Protein AF-F4PZJ8-F1 (afdb_monomer)

Solvent-accessible surface area (backbone atoms only — not comparable to full-atom values): 9196 Å² total; per-residue (Å²): 142,83,67,78,74,61,65,64,61,74,72,53,56,72,71,56,64,61,51,73,72,76,65,62,86,83,71,70,64,96,65,61,87,84,65,74,57,70,71,59,66,72,67,49,54,69,68,56,64,70,68,46,83,76,73,70,73,39,39,32,40,40,27,27,75,45,80,52,85,92,48,57,69,67,47,40,49,45,38,50,72,69,67,52,84,52,73,75,39,70,44,80,41,69,52,41,74,68,54,49,52,49,45,62,71,37,46,92,31,47,46,78,46,79,43,90,72,72,75,95,76,52,71,70,61,48,54,52,48,54,56,49,52,54,52,51,50,54,52,52,54,53,53,68,74,73,112

Organism: Cavenderia fasciculata (NCBI:txid261658)

pLDDT: mean 71.96, std 19.76, range [40.06, 97.06]

Secondary structure (DSSP, 8-state):
---TTHHHHTTS-HHHHHHHTTTGGGS--TTGGG---HHHHHHS-HHHHHHS-----SEEEEEE-S--TTS-HHHHHHHHHTT--STT-EEEEE--HHHHHHHHHTTTTEEEEEE----SS-HHHHHHHHHHHHHHHHHHHHHHTT-

Structure (mmCIF, N/CA/C/O backbone):
data_AF-F4PZJ8-F1
#
_entry.id   AF-F4PZJ8-F1
#
loop_
_atom_site.group_PDB
_atom_site.id
_atom_site.type_symbol
_atom_site.label_atom_id
_atom_site.label_alt_id
_atom_site.label_comp_id
_atom_site.label_asym_id
_atom_site.label_entity_id
_atom_site.label_seq_id
_atom_site.pdbx_PDB_ins_code
_atom_site.Cartn_x
_atom_site.Cartn_y
_atom_site.Cartn_z
_atom_site.occupancy
_atom_site.B_iso_or_equiv
_atom_site.auth_seq_id
_atom_site.auth_c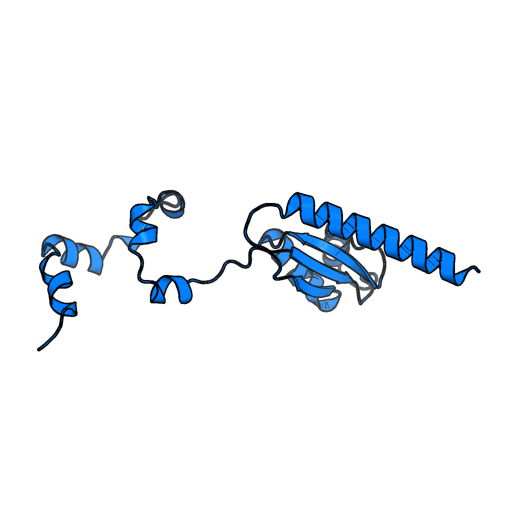omp_id
_atom_site.auth_asym_id
_atom_site.auth_atom_id
_atom_site.pdbx_PDB_model_num
ATOM 1 N N . MET A 1 1 ? -38.093 33.232 16.517 1.00 44.75 1 MET A N 1
ATOM 2 C CA . MET A 1 1 ? -37.906 31.789 16.249 1.00 44.75 1 MET A CA 1
ATOM 3 C C . MET A 1 1 ? -36.407 31.527 16.227 1.00 44.75 1 MET A C 1
ATOM 5 O O . MET A 1 1 ? -35.777 31.782 15.212 1.00 44.75 1 MET A O 1
ATOM 9 N N . SER A 1 2 ? -35.804 31.171 17.364 1.00 40.06 2 SER A N 1
ATOM 10 C CA . SER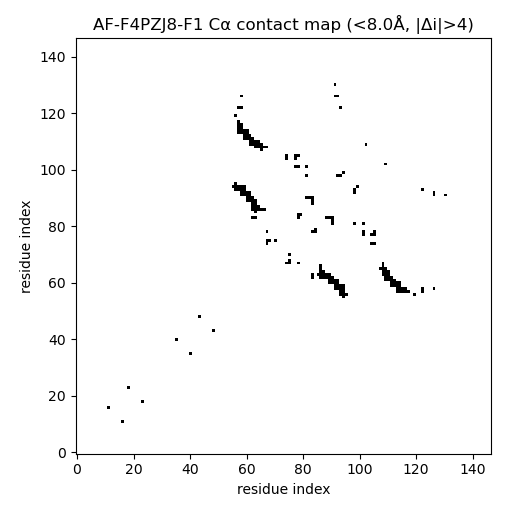 A 1 2 ? -34.342 31.152 17.501 1.00 40.06 2 SER A CA 1
ATOM 11 C C . SER A 1 2 ? -33.833 29.957 18.306 1.00 40.06 2 SER A C 1
ATOM 13 O O . SER A 1 2 ? -34.307 29.685 19.405 1.00 40.06 2 SER A O 1
ATOM 15 N N . SER A 1 3 ? -32.803 29.329 17.734 1.00 40.94 3 SER A N 1
ATOM 16 C CA . SER A 1 3 ? -31.701 28.608 18.383 1.00 40.94 3 SER A CA 1
ATOM 17 C C . SER A 1 3 ? -32.030 27.351 19.199 1.00 40.94 3 SER A C 1
ATOM 19 O O . SER A 1 3 ? -31.975 27.352 20.427 1.00 40.94 3 SER A O 1
ATOM 21 N N . THR A 1 4 ? -32.209 26.222 18.513 1.00 44.59 4 THR A N 1
ATOM 22 C CA . THR A 1 4 ? -32.126 24.877 19.117 1.00 44.59 4 THR A CA 1
ATOM 23 C C . THR A 1 4 ? -30.714 24.532 19.622 1.00 44.59 4 THR A C 1
ATOM 25 O O . THR A 1 4 ? -30.569 23.680 20.496 1.00 44.59 4 THR A O 1
ATOM 28 N N . ALA A 1 5 ? -29.673 25.242 19.164 1.00 44.34 5 ALA A N 1
ATOM 29 C CA . ALA A 1 5 ? -28.285 25.038 19.595 1.00 44.34 5 ALA A CA 1
ATOM 30 C C . ALA A 1 5 ? -28.024 25.385 21.080 1.00 44.34 5 ALA A C 1
ATOM 32 O O . ALA A 1 5 ? -27.130 24.812 21.699 1.00 44.34 5 ALA A O 1
ATOM 33 N N . THR A 1 6 ? -28.826 26.263 21.693 1.00 45.59 6 THR A N 1
ATOM 34 C CA . THR A 1 6 ? -28.633 26.691 23.095 1.00 45.59 6 THR A CA 1
ATOM 35 C C . THR A 1 6 ? -29.135 25.649 24.108 1.00 45.59 6 THR A C 1
ATOM 37 O O . THR A 1 6 ? -28.673 25.611 25.246 1.00 45.59 6 THR A O 1
ATOM 40 N N . SER A 1 7 ? -30.036 24.746 23.701 1.00 44.72 7 SER A N 1
ATOM 41 C CA . SER A 1 7 ? -30.645 23.745 24.594 1.00 44.72 7 SER A CA 1
ATOM 42 C C . SER A 1 7 ? -29.703 22.601 24.991 1.00 44.72 7 SER A C 1
ATOM 44 O O . SER A 1 7 ? -29.970 21.919 25.981 1.00 44.72 7 SER A O 1
ATOM 46 N N . ALA A 1 8 ? -28.645 22.337 24.221 1.00 45.81 8 ALA A N 1
ATOM 47 C CA . ALA A 1 8 ? -27.705 21.256 24.524 1.00 45.81 8 ALA A CA 1
ATOM 48 C C . ALA A 1 8 ? -26.650 21.685 25.559 1.00 45.81 8 ALA A C 1
ATOM 50 O O . ALA A 1 8 ? -26.198 20.873 26.362 1.00 45.81 8 ALA A O 1
ATOM 51 N N . VAL A 1 9 ? -26.307 22.977 25.589 1.00 47.50 9 VAL A N 1
ATOM 52 C CA . VAL A 1 9 ? -25.324 23.540 26.528 1.00 47.50 9 VAL A CA 1
ATOM 53 C C . VAL A 1 9 ? -25.894 23.632 27.949 1.00 47.50 9 VAL A C 1
ATOM 55 O O . VAL A 1 9 ? -25.152 23.484 28.916 1.00 47.50 9 VAL A O 1
ATOM 58 N N . SER A 1 10 ? -27.213 23.789 28.102 1.00 45.81 10 SER A N 1
ATOM 59 C CA . SER A 1 10 ? -27.869 23.915 29.414 1.00 45.81 10 SER A CA 1
ATOM 60 C C . SER A 1 10 ? -27.988 22.605 30.202 1.00 45.81 10 SER A C 1
ATOM 62 O O . SER A 1 10 ? -28.314 22.639 31.386 1.00 45.81 10 SER A O 1
ATOM 64 N N . LYS A 1 11 ? -27.706 21.453 29.576 1.00 48.97 11 LYS A N 1
ATOM 65 C CA . LYS A 1 11 ? -27.695 20.134 30.237 1.00 48.97 11 LYS A CA 1
ATOM 66 C C . LYS A 1 11 ? -26.305 19.677 30.672 1.00 48.97 11 LYS A C 1
ATOM 68 O O . LYS A 1 11 ? -26.159 18.576 31.198 1.00 48.97 11 LYS A O 1
ATOM 73 N N . ILE A 1 12 ? -25.280 20.496 30.457 1.00 52.25 12 ILE A N 1
ATOM 74 C CA . ILE A 1 12 ? -23.937 20.205 30.943 1.00 52.25 12 ILE A CA 1
ATOM 75 C C . ILE A 1 12 ? -23.845 20.742 32.369 1.00 52.25 12 ILE A C 1
ATOM 77 O O . ILE A 1 12 ? -23.888 21.951 32.590 1.00 52.25 12 ILE A O 1
ATOM 81 N N . THR A 1 13 ? -23.713 19.849 33.350 1.00 53.75 13 THR A N 1
ATOM 82 C CA . THR A 1 13 ? -23.472 20.235 34.744 1.00 53.75 13 THR A CA 1
ATOM 83 C C . THR A 1 13 ? -22.231 21.141 34.794 1.00 53.75 13 THR A C 1
ATOM 85 O O . THR A 1 13 ? -21.215 20.774 34.196 1.00 53.75 13 THR A O 1
ATOM 88 N N . PRO A 1 14 ? -22.246 22.297 35.487 1.00 54.38 14 PRO A N 1
ATOM 89 C CA . PRO A 1 14 ? -21.128 23.252 35.477 1.00 54.38 14 PRO A CA 1
ATOM 90 C C . PRO A 1 14 ? -19.779 22.615 35.847 1.00 54.38 14 PRO A C 1
ATOM 92 O O . PRO A 1 14 ? -18.736 22.956 35.291 1.00 54.38 14 PRO A O 1
ATOM 95 N N . SER A 1 15 ? -19.825 21.599 36.713 1.00 48.81 15 SER A N 1
ATOM 96 C CA . SER A 1 15 ? -18.699 20.751 37.102 1.00 48.81 15 SER A CA 1
ATOM 97 C C . SER A 1 15 ? -18.029 20.060 35.902 1.00 48.81 15 SER A C 1
ATOM 99 O O . SER A 1 15 ? -16.805 19.990 35.830 1.00 48.81 15 SER A O 1
ATOM 101 N N . PHE A 1 16 ? -18.809 19.585 34.925 1.00 45.62 16 PHE A N 1
ATOM 102 C CA . PHE A 1 16 ? -18.328 18.849 33.750 1.00 45.62 16 PHE A CA 1
ATOM 103 C C . PHE A 1 16 ? -17.666 19.771 32.715 1.00 45.62 16 PHE A C 1
ATOM 105 O O . PHE A 1 16 ? -16.598 19.455 32.185 1.00 45.62 16 PHE A O 1
ATOM 112 N N . ALA A 1 17 ? -18.233 20.961 32.494 1.00 51.16 17 ALA A N 1
ATOM 113 C CA . ALA A 1 17 ? -17.629 21.985 31.638 1.00 51.16 17 ALA A CA 1
ATOM 114 C C . ALA A 1 17 ? -16.262 22.459 32.176 1.00 51.16 17 ALA A C 1
ATOM 116 O O . ALA A 1 17 ? -15.346 22.752 31.403 1.00 51.16 17 ALA A O 1
ATOM 117 N N . GLN A 1 18 ? -16.098 22.484 33.502 1.00 51.44 18 GLN A N 1
ATOM 118 C CA . GLN A 1 18 ? -14.844 22.852 34.157 1.00 51.44 18 GLN A CA 1
ATOM 119 C C . GLN A 1 18 ? -13.762 21.762 34.030 1.00 51.44 18 GLN A C 1
ATOM 121 O O . GLN A 1 18 ? -12.583 22.086 33.860 1.00 51.44 18 GLN A O 1
ATOM 126 N N . TYR A 1 19 ? -14.150 20.480 34.029 1.00 47.09 19 TYR A N 1
ATOM 127 C CA . TYR A 1 19 ? -13.235 19.340 33.865 1.00 47.09 19 TYR A CA 1
ATOM 128 C C . TYR A 1 19 ? -12.694 19.184 32.433 1.00 47.09 19 TYR A C 1
ATOM 130 O O . TYR A 1 19 ? -11.520 18.843 32.251 1.00 47.09 19 TYR A O 1
ATOM 138 N N . LEU A 1 20 ? -13.504 19.506 31.417 1.00 53.38 20 LEU A N 1
ATOM 139 C CA . LEU A 1 20 ? -13.115 19.432 30.000 1.00 53.38 20 LEU A CA 1
ATOM 140 C C . LEU A 1 20 ? -11.972 20.385 29.625 1.00 53.38 20 LEU A C 1
ATOM 142 O O . LEU A 1 20 ? -11.231 20.120 28.680 1.00 53.38 20 LEU A O 1
ATOM 146 N N . ARG A 1 21 ? -11.793 21.494 30.355 1.00 52.22 21 ARG A N 1
ATOM 147 C CA . ARG A 1 21 ? -10.909 22.574 29.901 1.00 52.22 21 ARG A CA 1
ATOM 148 C C . ARG A 1 21 ? -9.430 22.419 30.233 1.00 52.22 21 ARG A C 1
ATOM 150 O O . ARG A 1 21 ? -8.652 23.189 29.676 1.00 52.22 21 ARG A O 1
ATOM 157 N N . ARG A 1 22 ? -8.999 21.520 31.132 1.00 47.88 22 ARG A N 1
ATOM 158 C CA . ARG A 1 22 ? -7.599 21.605 31.608 1.00 47.88 22 ARG A CA 1
ATOM 159 C C . ARG A 1 22 ? -6.769 20.336 31.801 1.00 47.88 22 ARG A C 1
ATOM 161 O O . ARG A 1 22 ? -5.552 20.495 31.747 1.00 47.88 22 ARG A O 1
ATOM 168 N N . LYS A 1 23 ? -7.292 19.117 32.010 1.00 45.91 23 LYS A N 1
ATOM 169 C CA . LYS A 1 23 ? -6.386 18.000 32.406 1.00 45.91 23 LYS A CA 1
ATOM 170 C C . LYS A 1 23 ? -6.687 16.566 31.940 1.00 45.91 23 LYS A C 1
ATOM 172 O O . LYS A 1 23 ? -5.835 15.715 32.168 1.00 45.91 23 LYS A O 1
ATOM 177 N N . ILE A 1 24 ? -7.793 16.260 31.258 1.00 49.00 24 ILE A N 1
ATOM 178 C CA . ILE A 1 24 ? -8.151 14.842 31.012 1.00 49.00 24 ILE A CA 1
ATOM 179 C C . ILE A 1 24 ? -7.381 14.205 29.839 1.00 49.00 24 ILE A C 1
ATOM 181 O O . ILE A 1 24 ? -7.104 13.012 29.873 1.00 49.00 24 ILE A O 1
ATOM 185 N N . PHE A 1 25 ? -6.898 14.980 28.865 1.00 45.88 25 PHE A N 1
ATOM 186 C CA . PHE A 1 25 ? -6.166 14.418 27.718 1.00 45.88 25 PHE A CA 1
ATOM 187 C C . PHE A 1 25 ? -4.783 13.828 28.050 1.00 45.88 25 PHE A C 1
ATOM 189 O O . PHE A 1 25 ? -4.209 13.139 27.215 1.00 45.88 25 PHE A O 1
ATOM 196 N N . LYS A 1 26 ? -4.237 14.056 29.255 1.00 45.78 26 LYS A N 1
ATOM 197 C CA . LYS A 1 26 ? -2.914 13.529 29.643 1.00 45.78 26 LYS A CA 1
ATOM 198 C C . LYS A 1 26 ? -2.929 12.087 30.168 1.00 45.78 26 LYS A C 1
ATOM 200 O O . LYS A 1 26 ? -1.863 11.490 30.260 1.00 45.78 26 LYS A O 1
ATOM 205 N N . HIS A 1 27 ? -4.096 11.523 30.491 1.00 49.94 27 HIS A N 1
ATOM 206 C CA . HIS A 1 27 ? -4.197 10.185 31.094 1.00 49.94 27 HIS A CA 1
ATOM 207 C C . HIS A 1 27 ? -5.201 9.259 30.406 1.00 49.94 27 HIS A C 1
ATOM 209 O O . HIS A 1 27 ? -5.637 8.290 31.015 1.00 49.94 27 HIS A O 1
ATOM 215 N N . VAL A 1 28 ? -5.570 9.519 29.150 1.00 47.59 28 VAL A N 1
ATOM 216 C CA . VAL A 1 28 ? -6.479 8.627 28.418 1.00 47.59 28 VAL A CA 1
ATOM 217 C C . VAL A 1 28 ? -5.713 7.358 28.000 1.00 47.59 28 VAL A C 1
ATOM 219 O O . VAL A 1 28 ? -4.827 7.447 27.145 1.00 47.59 28 VAL A O 1
ATOM 222 N N . PRO A 1 29 ? -5.988 6.179 28.593 1.00 49.28 29 PRO A N 1
ATOM 223 C CA . PRO A 1 29 ? -5.269 4.948 28.278 1.00 49.28 29 PRO A CA 1
ATOM 224 C C . PRO A 1 29 ? -5.667 4.437 26.888 1.00 49.28 29 PRO A C 1
ATOM 226 O O . PRO A 1 29 ? -6.799 4.627 26.443 1.00 49.28 29 PRO A O 1
ATOM 229 N N . HIS A 1 30 ? -4.753 3.740 26.213 1.00 43.28 30 HIS A N 1
ATOM 230 C CA . HIS A 1 30 ? -4.866 3.341 24.800 1.00 43.28 30 HIS A CA 1
ATOM 231 C C . HIS A 1 30 ? -5.945 2.270 24.487 1.00 43.28 30 HIS A C 1
ATOM 233 O O . HIS A 1 30 ? -5.966 1.733 23.386 1.00 43.28 30 HIS A O 1
ATOM 239 N N . GLY A 1 31 ? -6.866 1.976 25.414 1.00 46.91 31 GLY A N 1
ATOM 240 C CA . GLY A 1 31 ? -7.953 0.997 25.240 1.00 46.91 31 GLY A CA 1
ATOM 241 C C . GLY A 1 31 ? -9.343 1.580 24.938 1.00 46.91 31 GLY A C 1
ATOM 242 O O . GLY A 1 31 ? -10.270 0.821 24.682 1.00 46.91 31 GLY A O 1
ATOM 243 N N . ILE A 1 32 ? -9.531 2.906 24.959 1.00 45.12 32 ILE A N 1
ATOM 244 C CA . ILE A 1 32 ? -10.878 3.510 24.821 1.00 45.12 32 ILE A CA 1
ATOM 245 C C . ILE A 1 32 ? -11.396 3.494 23.372 1.00 45.12 32 ILE A C 1
ATOM 247 O O . ILE A 1 32 ? -12.603 3.495 23.139 1.00 45.12 32 ILE A O 1
ATOM 251 N N . LEU A 1 33 ? -10.512 3.423 22.375 1.00 44.25 33 LEU A N 1
ATOM 252 C CA . LEU A 1 33 ? -10.928 3.456 20.967 1.00 44.25 33 LEU A CA 1
ATOM 253 C C . LEU A 1 33 ? -11.673 2.185 20.520 1.00 44.25 33 LEU A C 1
ATOM 255 O O . LEU A 1 33 ? -12.408 2.235 19.541 1.00 44.25 33 LEU A O 1
ATOM 259 N N . THR A 1 34 ? -11.541 1.073 21.249 1.00 47.34 34 THR A N 1
ATOM 260 C CA . THR A 1 34 ? -12.249 -0.189 20.968 1.00 47.34 34 THR A CA 1
ATOM 261 C C . THR A 1 34 ? -13.604 -0.305 21.675 1.00 47.34 34 THR A C 1
ATOM 263 O O . THR A 1 34 ? -14.288 -1.310 21.513 1.00 47.34 34 THR A O 1
ATOM 266 N N . GLN A 1 35 ? -14.005 0.695 22.468 1.00 45.94 35 GLN A N 1
ATOM 267 C CA . GLN A 1 35 ? -15.115 0.598 23.422 1.00 45.94 35 GLN A CA 1
ATOM 268 C C . GLN A 1 35 ? -16.194 1.676 23.2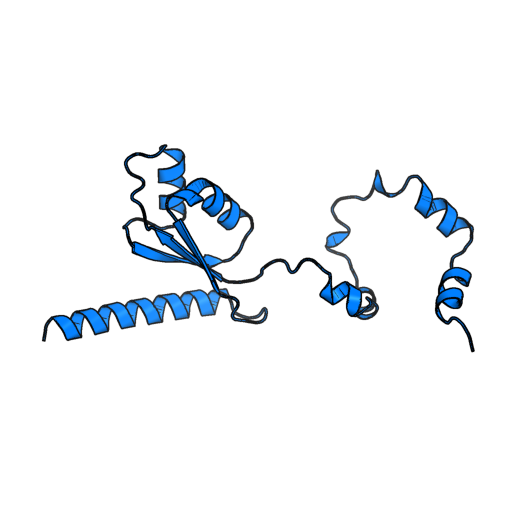06 1.00 45.94 35 GLN A C 1
ATOM 270 O O . GLN A 1 35 ? -16.796 2.147 24.167 1.00 45.94 35 GLN A O 1
ATOM 275 N N . TYR A 1 36 ? -16.448 2.095 21.962 1.00 50.16 36 TYR A N 1
ATOM 276 C CA . TYR A 1 36 ? -17.578 2.982 21.658 1.00 50.16 36 TYR A CA 1
ATOM 277 C C . TYR A 1 36 ? -18.864 2.155 21.467 1.00 50.16 36 TYR A C 1
ATOM 279 O O . TYR A 1 36 ? -18.950 1.393 20.507 1.00 50.16 36 TYR A O 1
ATOM 287 N N . PRO A 1 37 ? -19.871 2.264 22.355 1.00 56.69 37 PRO A N 1
ATOM 288 C CA . PRO A 1 37 ? -21.135 1.553 22.195 1.00 56.69 37 PRO A CA 1
ATOM 289 C C . PRO A 1 37 ? -21.951 2.104 21.011 1.00 56.69 37 PRO A C 1
ATOM 291 O O . PRO A 1 37 ? -22.001 3.312 20.784 1.00 56.69 37 PRO A O 1
ATOM 294 N N . GLU A 1 38 ? -22.644 1.212 20.295 1.00 48.78 38 GLU A N 1
ATOM 295 C CA . GLU A 1 38 ? -23.420 1.462 19.059 1.00 48.78 38 GLU A CA 1
ATOM 296 C C . GLU A 1 38 ? -24.323 2.713 19.085 1.00 48.78 38 GLU A C 1
ATOM 298 O O . GLU A 1 38 ? -24.444 3.440 18.098 1.00 48.78 38 GLU A O 1
ATOM 303 N N . HIS A 1 39 ? -24.934 3.027 20.230 1.00 56.03 39 HIS A N 1
ATOM 304 C CA . HIS A 1 39 ? -25.819 4.190 20.356 1.00 56.03 39 HIS A CA 1
ATOM 305 C C . HIS A 1 39 ? -25.076 5.539 20.277 1.00 56.03 39 HIS A C 1
ATOM 307 O O . HIS A 1 39 ? -25.676 6.545 19.897 1.00 56.03 39 HIS A O 1
ATOM 313 N N . ILE A 1 40 ? -23.773 5.579 20.587 1.00 56.16 40 ILE A N 1
ATOM 314 C CA . ILE A 1 40 ? -22.952 6.786 20.414 1.00 56.16 40 ILE A CA 1
ATOM 315 C C . ILE A 1 40 ? -22.659 6.999 18.933 1.00 56.16 40 ILE A C 1
ATOM 317 O O . ILE A 1 40 ? -22.816 8.113 18.449 1.00 56.16 40 ILE A O 1
ATOM 321 N N . VAL A 1 41 ? -22.347 5.934 18.191 1.00 56.84 41 VAL A N 1
ATOM 322 C CA . VAL A 1 41 ? -22.120 6.013 16.740 1.00 56.84 41 VAL A CA 1
ATOM 323 C C . VAL A 1 41 ? -23.377 6.510 16.021 1.00 56.84 41 VAL A C 1
ATOM 325 O O . VAL A 1 41 ? -23.290 7.395 15.177 1.00 56.84 41 VAL A O 1
ATOM 328 N N . ARG A 1 42 ? -24.563 6.028 16.417 1.00 54.59 42 ARG A N 1
ATOM 329 C CA . ARG A 1 42 ? -25.848 6.482 15.851 1.00 54.59 42 ARG A CA 1
ATOM 330 C C . ARG A 1 42 ? -26.250 7.910 16.216 1.00 54.59 42 ARG A C 1
ATOM 332 O O . ARG A 1 42 ? -27.068 8.490 15.512 1.00 54.59 42 ARG A O 1
ATOM 339 N N . SER A 1 43 ? -25.733 8.462 17.312 1.00 67.62 43 SER A N 1
ATOM 340 C CA . SER A 1 43 ? -26.007 9.854 17.702 1.00 67.62 43 SER A CA 1
ATOM 341 C C . SER A 1 43 ? -24.973 10.841 17.156 1.00 67.62 43 SER A C 1
ATOM 343 O O . SER A 1 43 ? -25.124 12.048 17.360 1.00 67.62 43 SER A O 1
ATOM 345 N N . LEU A 1 44 ? -23.949 10.356 16.440 1.00 62.59 44 LEU A N 1
ATOM 346 C CA . LEU A 1 44 ? -23.017 11.230 15.740 1.00 62.59 44 LEU A CA 1
ATOM 347 C C . LEU A 1 44 ? -23.753 12.005 14.637 1.00 62.59 44 LEU A C 1
ATOM 349 O O . LEU A 1 44 ? -24.488 11.407 13.849 1.00 62.59 44 LEU A O 1
ATOM 353 N N . PRO A 1 45 ? -23.539 13.328 14.542 1.00 77.81 45 PRO A N 1
ATOM 354 C CA . PRO A 1 45 ? -24.049 14.116 13.431 1.00 77.81 45 PRO A CA 1
ATOM 355 C C . PRO A 1 45 ? -23.563 13.542 12.099 1.00 77.81 45 PRO A C 1
ATOM 357 O O . PRO A 1 45 ? -22.373 13.278 11.933 1.00 77.81 45 PRO A O 1
ATOM 360 N N . GLU A 1 46 ? -24.454 13.408 11.119 1.00 65.88 46 GLU A N 1
ATOM 361 C CA . GLU A 1 46 ? -24.096 12.890 9.790 1.00 65.88 46 GLU A CA 1
ATOM 362 C C . GLU A 1 46 ? -23.026 13.740 9.091 1.00 65.88 46 GLU A C 1
ATOM 364 O O . GLU A 1 46 ? -22.247 13.228 8.290 1.00 65.88 46 GLU A O 1
ATOM 369 N N . THR A 1 47 ? -22.959 15.036 9.412 1.00 71.12 47 THR A N 1
ATOM 370 C CA . THR A 1 47 ? -21.880 15.931 8.975 1.00 71.12 47 THR A CA 1
ATOM 371 C C . THR A 1 47 ? -20.528 15.453 9.491 1.00 71.12 47 THR A C 1
ATOM 373 O O . THR A 1 47 ? -19.585 15.328 8.722 1.00 71.12 47 THR A O 1
ATOM 376 N N . PHE A 1 48 ? -20.459 15.074 10.766 1.00 64.56 48 PHE A N 1
ATOM 377 C CA . PHE A 1 48 ? -19.238 14.576 11.383 1.00 64.56 48 PHE A CA 1
ATOM 378 C C . PHE A 1 48 ? -18.814 13.231 10.789 1.00 64.56 48 PHE A C 1
ATOM 380 O O . PHE A 1 48 ? -17.638 13.034 10.515 1.00 64.56 48 PHE A O 1
ATOM 387 N N . VAL A 1 49 ? -19.767 12.330 10.524 1.00 64.69 49 VAL A N 1
ATOM 388 C CA . VAL A 1 49 ? -19.494 11.032 9.876 1.00 64.69 49 VAL A CA 1
ATOM 389 C C . VAL A 1 49 ? -18.937 11.203 8.458 1.00 64.69 49 VAL A C 1
ATOM 391 O O . VAL A 1 49 ? -18.095 10.414 8.041 1.00 64.69 49 VAL A O 1
ATOM 394 N N . LYS A 1 50 ? -19.355 12.245 7.730 1.00 64.19 50 LYS A N 1
ATOM 395 C CA . LYS A 1 50 ? -18.805 12.583 6.405 1.00 64.19 50 LYS A CA 1
ATOM 396 C C . LYS A 1 50 ? -17.400 13.180 6.475 1.00 64.19 50 LYS A C 1
ATOM 398 O O . LYS A 1 50 ? -16.600 12.927 5.581 1.00 64.19 50 LYS A O 1
ATOM 403 N N . ASP A 1 51 ? -17.113 13.935 7.531 1.00 69.19 51 ASP A N 1
ATOM 404 C CA . ASP A 1 51 ? -15.814 14.580 7.752 1.00 69.19 51 ASP A CA 1
ATOM 405 C C . ASP A 1 51 ? -14.788 13.648 8.423 1.00 69.19 51 ASP A C 1
ATOM 407 O O . ASP A 1 51 ? -13.605 13.985 8.532 1.00 69.19 51 ASP A O 1
ATOM 411 N N . LEU A 1 52 ? -15.221 12.470 8.888 1.00 55.44 52 LEU A N 1
ATOM 412 C CA . LEU A 1 52 ? -14.335 11.471 9.470 1.00 55.44 52 LEU A CA 1
ATOM 413 C C . LEU A 1 52 ? -13.314 11.008 8.417 1.00 55.44 52 LEU A C 1
ATOM 415 O O . LEU A 1 52 ? -13.681 10.731 7.272 1.00 55.44 52 LEU A O 1
ATOM 419 N N . PRO A 1 53 ? -12.026 10.877 8.788 1.00 47.75 53 PRO A N 1
ATOM 420 C CA . PRO A 1 53 ? -11.029 10.345 7.879 1.00 47.75 53 PRO A CA 1
ATOM 421 C C . PRO A 1 53 ? -11.419 8.909 7.537 1.00 47.75 53 PRO A C 1
ATOM 423 O O . PRO A 1 53 ? -11.343 8.013 8.381 1.00 47.75 53 PRO A O 1
ATOM 426 N N . VAL A 1 54 ? -11.856 8.689 6.298 1.00 57.78 54 VAL A N 1
ATOM 427 C CA . VAL A 1 54 ? -12.120 7.347 5.789 1.00 57.78 54 VAL A CA 1
ATOM 428 C C . VAL A 1 54 ? -10.785 6.617 5.813 1.00 57.78 54 VAL A C 1
ATOM 430 O O . VAL A 1 54 ? -9.896 6.898 5.009 1.00 57.78 54 VAL A O 1
ATOM 433 N N . VAL A 1 55 ? -10.616 5.702 6.770 1.00 56.56 55 VAL A N 1
ATOM 434 C CA 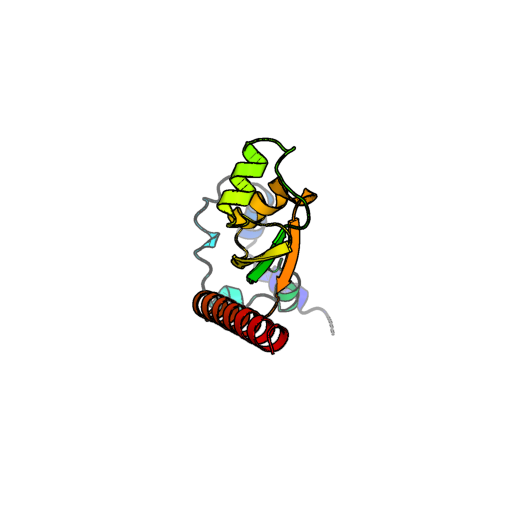. VAL A 1 55 ? -9.522 4.733 6.717 1.00 56.56 55 VAL A CA 1
ATOM 435 C C . VAL A 1 55 ? -9.730 3.997 5.399 1.00 56.56 55 VAL A C 1
ATOM 437 O O . VAL A 1 55 ? -10.797 3.398 5.247 1.00 56.56 55 VAL A O 1
ATOM 440 N N . PRO A 1 56 ? -8.804 4.061 4.424 1.00 58.94 56 PRO A N 1
ATOM 441 C CA . PRO A 1 56 ? -9.068 3.464 3.126 1.00 58.94 56 PRO A CA 1
ATOM 442 C C . PRO A 1 56 ? -8.948 1.950 3.289 1.00 58.94 56 PRO A C 1
ATOM 444 O O . PRO A 1 56 ? -7.870 1.366 3.169 1.00 58.94 56 PRO A O 1
ATOM 447 N N . ALA A 1 57 ? -10.067 1.344 3.670 1.00 61.59 57 ALA A N 1
ATOM 448 C CA . ALA A 1 57 ? -10.308 -0.077 3.647 1.00 61.59 57 ALA A CA 1
ATOM 449 C C . ALA A 1 57 ? -10.535 -0.440 2.181 1.00 61.59 57 ALA A C 1
ATOM 451 O O . ALA A 1 57 ? -11.433 0.087 1.531 1.00 61.59 57 ALA A O 1
ATOM 452 N N . GLY A 1 58 ? -9.662 -1.276 1.634 1.00 78.56 58 GLY A N 1
ATOM 453 C CA . GLY A 1 58 ? -9.724 -1.629 0.224 1.00 78.56 58 GLY A CA 1
ATOM 454 C C . GLY A 1 58 ? -8.557 -2.498 -0.205 1.00 78.56 58 GLY A C 1
ATOM 455 O O . GLY A 1 58 ? -7.765 -2.974 0.617 1.00 78.56 58 GLY A O 1
ATOM 456 N N . ILE A 1 59 ? -8.452 -2.696 -1.513 1.00 85.12 59 ILE A N 1
ATOM 457 C CA . ILE A 1 59 ? -7.386 -3.466 -2.149 1.00 85.12 59 ILE A CA 1
ATOM 458 C C . ILE A 1 59 ? -6.502 -2.495 -2.930 1.00 85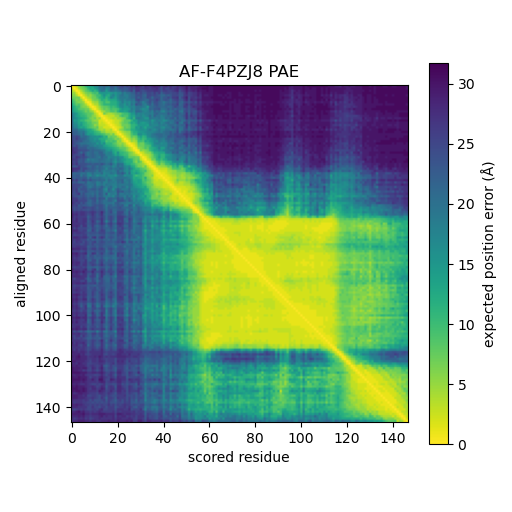.12 59 ILE A C 1
ATOM 460 O O . ILE A 1 59 ? -6.990 -1.607 -3.626 1.00 85.12 59 ILE A O 1
ATOM 464 N N . VAL A 1 60 ? -5.189 -2.678 -2.829 1.00 90.75 60 VAL A N 1
ATOM 465 C CA . VAL A 1 60 ? -4.206 -1.948 -3.630 1.00 90.75 60 VAL A CA 1
ATOM 466 C C . VAL A 1 60 ? -3.615 -2.872 -4.681 1.00 90.75 60 VAL A C 1
ATOM 468 O O . VAL A 1 60 ? -3.137 -3.970 -4.378 1.00 90.75 60 VAL A O 1
ATOM 471 N N . LYS A 1 61 ? -3.634 -2.424 -5.933 1.00 92.69 61 LYS A N 1
ATOM 472 C CA . LYS A 1 61 ? -2.919 -3.067 -7.030 1.00 92.69 61 LYS A CA 1
ATOM 473 C C . LYS A 1 61 ? -1.554 -2.411 -7.155 1.00 92.69 61 LYS A C 1
ATOM 475 O O . LYS A 1 61 ? -1.441 -1.222 -7.432 1.00 92.69 61 LYS A O 1
ATOM 480 N N . ILE A 1 62 ? -0.514 -3.206 -6.959 1.00 95.12 6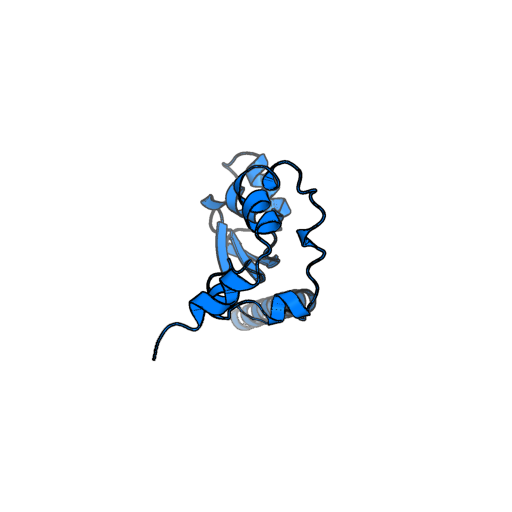2 ILE A N 1
ATOM 481 C CA . ILE A 1 62 ? 0.876 -2.761 -6.953 1.00 95.12 62 ILE A CA 1
ATOM 482 C C . ILE A 1 62 ? 1.563 -3.337 -8.186 1.00 95.12 62 ILE A C 1
ATOM 484 O O . ILE A 1 62 ? 1.610 -4.554 -8.346 1.00 95.12 62 ILE A O 1
ATOM 488 N N . THR A 1 63 ? 2.129 -2.485 -9.036 1.00 96.38 63 THR A N 1
ATOM 489 C CA . THR A 1 63 ? 2.827 -2.881 -10.266 1.00 96.38 63 THR A CA 1
ATOM 490 C C . THR A 1 63 ? 4.285 -2.442 -10.225 1.00 96.38 63 THR A C 1
ATOM 492 O O . THR A 1 63 ? 4.581 -1.270 -10.002 1.00 96.38 63 THR A O 1
ATOM 495 N N . LEU A 1 64 ? 5.215 -3.365 -10.481 1.00 97.06 64 LEU A N 1
ATOM 496 C CA . LEU A 1 64 ? 6.648 -3.054 -10.534 1.00 97.06 64 LEU A CA 1
ATOM 497 C C . LEU A 1 64 ? 7.032 -2.494 -11.913 1.00 97.06 64 LEU A C 1
ATOM 499 O O . LEU A 1 64 ? 7.228 -3.267 -12.848 1.00 97.06 64 LEU A O 1
ATOM 503 N N . HIS A 1 65 ? 7.175 -1.178 -12.063 1.00 96.69 65 HIS A N 1
ATOM 504 C CA . HIS A 1 65 ? 7.507 -0.564 -13.359 1.00 96.69 65 HIS A CA 1
ATOM 505 C C . HIS A 1 65 ? 9.023 -0.421 -13.588 1.00 96.69 65 HIS A C 1
ATOM 507 O O . HIS A 1 65 ? 9.480 -0.454 -14.731 1.00 96.69 65 HIS A O 1
ATOM 513 N N . LYS A 1 66 ? 9.823 -0.332 -12.517 1.00 94.44 66 LYS A 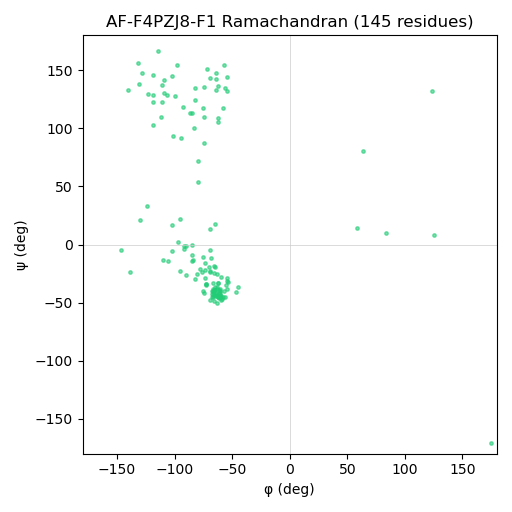N 1
ATOM 514 C CA . LYS A 1 66 ? 11.289 -0.193 -12.578 1.00 94.44 66 LYS A CA 1
ATOM 515 C C . LYS A 1 66 ? 11.995 -1.374 -11.907 1.00 94.44 66 LYS A C 1
ATOM 517 O O . LYS A 1 66 ? 11.491 -1.956 -10.954 1.00 94.44 66 LYS A O 1
ATOM 522 N N . SER A 1 67 ? 13.160 -1.766 -12.431 1.00 94.19 67 SER A N 1
ATOM 523 C CA . SER A 1 67 ? 13.950 -2.868 -11.856 1.00 94.19 67 SER A CA 1
ATOM 524 C C . SER A 1 67 ? 14.660 -2.444 -10.565 1.00 94.19 67 SER A C 1
ATOM 526 O O . SER A 1 67 ? 15.305 -1.394 -10.577 1.00 94.19 67 SER A O 1
ATOM 528 N N . PRO A 1 68 ? 14.639 -3.270 -9.502 1.00 93.81 68 PRO A N 1
ATOM 529 C CA . PRO A 1 68 ? 15.280 -2.943 -8.231 1.00 93.81 68 PRO A CA 1
ATOM 530 C C . PRO A 1 68 ? 16.778 -3.296 -8.166 1.00 93.81 68 PRO A C 1
ATOM 532 O O . PRO A 1 68 ? 17.406 -3.045 -7.145 1.00 93.81 68 PRO A O 1
ATOM 535 N N . TYR A 1 69 ? 17.368 -3.865 -9.228 1.00 93.12 69 TYR A N 1
ATOM 536 C CA . TYR A 1 69 ? 18.749 -4.387 -9.226 1.00 93.12 69 TYR A CA 1
ATOM 537 C C . TYR A 1 69 ? 19.818 -3.367 -8.782 1.00 93.12 69 TYR A C 1
ATOM 539 O O . TYR A 1 69 ? 20.740 -3.720 -8.058 1.00 93.12 69 TYR A O 1
ATOM 547 N N . HIS A 1 70 ? 19.668 -2.096 -9.170 1.00 93.94 70 HIS A N 1
ATOM 548 C CA . HIS A 1 70 ? 20.595 -1.007 -8.819 1.00 93.94 70 HIS A CA 1
ATOM 549 C C . HIS A 1 70 ? 20.148 -0.209 -7.583 1.00 93.94 70 HIS A C 1
ATOM 551 O O . HIS A 1 70 ? 20.466 0.967 -7.449 1.00 93.94 70 HIS A O 1
ATOM 557 N N . SER A 1 71 ? 19.309 -0.787 -6.730 1.00 92.75 71 SER A N 1
ATOM 558 C CA . SER A 1 71 ? 18.800 -0.132 -5.520 1.00 92.75 71 SER A CA 1
ATOM 559 C C . SER A 1 71 ? 19.306 -0.822 -4.272 1.00 92.75 71 SER A C 1
ATOM 561 O O . SER A 1 71 ? 19.793 -1.950 -4.339 1.00 92.75 71 SER A O 1
ATOM 563 N N . ASP A 1 72 ? 19.146 -0.161 -3.132 1.00 96.25 72 ASP A N 1
ATOM 564 C CA . ASP A 1 72 ? 19.574 -0.701 -1.849 1.00 96.25 72 ASP A CA 1
ATOM 565 C C . ASP A 1 72 ? 18.967 -2.079 -1.584 1.00 96.25 72 ASP A C 1
ATOM 567 O O . ASP A 1 72 ? 17.806 -2.352 -1.917 1.00 96.25 72 ASP A O 1
ATOM 571 N N . LYS A 1 73 ? 19.747 -2.948 -0.932 1.00 95.88 73 LYS A N 1
ATOM 572 C CA . LYS A 1 73 ? 19.323 -4.315 -0.591 1.00 95.88 73 LYS A CA 1
ATOM 573 C C . LYS A 1 73 ? 18.014 -4.333 0.199 1.00 95.88 73 LYS A C 1
ATOM 575 O O . LYS A 1 73 ? 17.211 -5.246 0.037 1.00 95.88 73 LYS A O 1
ATOM 580 N N . GLU A 1 74 ? 17.761 -3.303 1.000 1.00 95.56 74 GLU A N 1
ATOM 581 C CA . GLU A 1 74 ? 16.507 -3.158 1.735 1.00 95.56 74 GLU A CA 1
ATOM 582 C C . GLU A 1 74 ? 15.297 -2.933 0.822 1.00 95.56 74 GLU A C 1
ATOM 584 O O . GLU A 1 74 ? 14.227 -3.497 1.057 1.00 95.56 74 GLU A O 1
ATOM 589 N N . ILE A 1 75 ? 15.451 -2.123 -0.229 1.00 95.81 75 ILE A N 1
ATOM 590 C CA . ILE A 1 75 ? 14.395 -1.881 -1.218 1.00 95.81 75 ILE A CA 1
ATOM 591 C C . ILE A 1 75 ? 14.151 -3.167 -2.011 1.00 95.81 75 ILE A C 1
ATOM 593 O O . ILE A 1 75 ? 13.000 -3.555 -2.212 1.00 95.81 75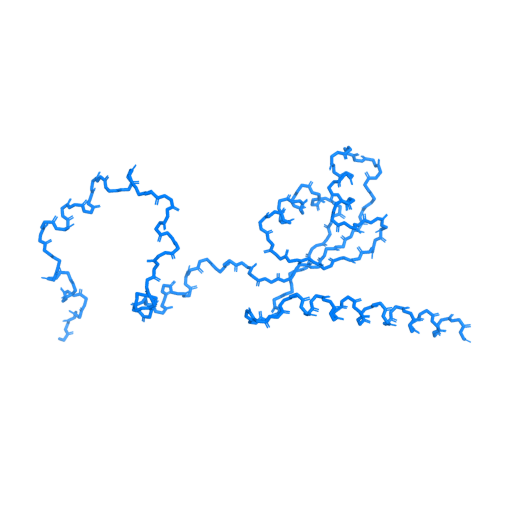 ILE A O 1
ATOM 597 N N . GLN A 1 76 ? 15.221 -3.870 -2.395 1.00 95.69 76 GLN A N 1
ATOM 598 C CA . GLN A 1 76 ? 15.122 -5.173 -3.059 1.00 95.69 76 GLN A CA 1
ATOM 599 C C . GLN A 1 76 ? 14.372 -6.193 -2.190 1.00 95.69 76 GLN A C 1
ATOM 601 O O . GLN A 1 76 ? 13.449 -6.849 -2.672 1.00 95.69 76 GLN A O 1
ATOM 606 N N . GLY A 1 77 ? 14.715 -6.278 -0.901 1.00 96.38 77 GLY A N 1
ATOM 607 C CA . GLY A 1 77 ? 14.038 -7.141 0.066 1.00 96.38 77 GLY A CA 1
ATOM 608 C C . GLY A 1 77 ? 12.565 -6.775 0.247 1.00 96.38 77 GLY A C 1
ATOM 609 O O . GLY A 1 77 ? 11.709 -7.656 0.238 1.00 96.38 77 GLY A O 1
ATOM 610 N N . THR A 1 78 ? 12.249 -5.479 0.312 1.00 96.88 78 THR A N 1
ATOM 611 C CA . THR A 1 78 ? 10.865 -4.985 0.425 1.00 96.88 78 THR A CA 1
ATOM 612 C C . THR A 1 78 ? 10.034 -5.377 -0.798 1.00 96.88 78 THR A C 1
ATOM 614 O O . THR A 1 78 ? 8.926 -5.888 -0.664 1.00 96.88 78 THR A O 1
ATOM 617 N N . ILE A 1 79 ? 10.580 -5.207 -2.004 1.00 96.31 79 ILE A N 1
ATOM 618 C CA . ILE A 1 79 ? 9.912 -5.575 -3.262 1.00 96.31 79 ILE A CA 1
ATOM 619 C C . ILE A 1 79 ? 9.716 -7.093 -3.366 1.00 96.31 79 ILE A C 1
ATOM 621 O O . ILE A 1 79 ? 8.652 -7.554 -3.788 1.00 96.31 79 ILE A O 1
ATOM 625 N N . ALA A 1 80 ? 10.706 -7.876 -2.930 1.00 95.56 80 ALA A N 1
ATOM 626 C CA . ALA A 1 80 ? 10.591 -9.327 -2.858 1.00 95.56 80 ALA A CA 1
ATOM 627 C C . ALA A 1 80 ? 9.508 -9.768 -1.859 1.00 95.56 80 ALA A C 1
ATOM 629 O O . ALA A 1 80 ? 8.719 -10.656 -2.186 1.00 95.56 80 ALA A O 1
ATOM 630 N N . ALA A 1 81 ? 9.426 -9.120 -0.692 1.00 96.00 81 ALA A N 1
ATOM 631 C CA . ALA A 1 81 ? 8.407 -9.370 0.326 1.00 96.00 81 ALA A CA 1
ATOM 632 C C . ALA A 1 81 ? 6.993 -8.982 -0.144 1.00 96.00 81 ALA A C 1
ATOM 634 O O . ALA A 1 81 ? 6.036 -9.689 0.153 1.00 96.00 81 ALA A O 1
ATOM 635 N N . LEU A 1 82 ? 6.859 -7.938 -0.973 1.00 94.69 82 LEU A N 1
ATOM 636 C CA . LEU A 1 82 ? 5.602 -7.607 -1.660 1.00 94.69 82 LEU A CA 1
ATOM 637 C C . LEU A 1 82 ? 5.204 -8.630 -2.749 1.00 94.69 82 LEU A C 1
ATOM 639 O O . LEU A 1 82 ? 4.134 -8.506 -3.343 1.00 94.69 82 LEU A O 1
ATOM 643 N N . GLY A 1 83 ? 6.048 -9.629 -3.042 1.00 94.12 83 GLY A N 1
ATOM 644 C CA . GLY A 1 83 ? 5.794 -10.673 -4.041 1.00 94.12 83 GLY A CA 1
ATOM 645 C C . GLY A 1 83 ? 6.139 -10.276 -5.483 1.00 94.12 83 GLY A C 1
ATOM 646 O O . GLY A 1 83 ? 5.815 -10.999 -6.432 1.00 94.12 83 GLY A O 1
ATOM 647 N N . LEU A 1 84 ? 6.816 -9.143 -5.680 1.00 94.50 84 LEU A N 1
ATOM 648 C CA . LEU A 1 84 ? 7.119 -8.583 -6.996 1.00 94.50 84 LEU A CA 1
ATOM 649 C C . LEU A 1 84 ? 8.505 -9.029 -7.477 1.00 94.50 84 LEU A C 1
ATOM 651 O O . LEU A 1 84 ? 9.519 -8.398 -7.210 1.00 94.50 84 LEU A O 1
ATOM 655 N N . ARG A 1 85 ? 8.557 -10.140 -8.221 1.00 90.94 85 ARG A N 1
ATOM 656 C CA . ARG A 1 85 ? 9.824 -10.707 -8.739 1.00 90.94 85 ARG A CA 1
ATOM 657 C C . ARG A 1 85 ? 10.197 -10.287 -10.164 1.00 90.94 85 ARG A C 1
ATOM 659 O O . ARG A 1 85 ? 11.353 -10.409 -10.548 1.00 90.94 85 ARG A O 1
ATOM 666 N N . LYS A 1 86 ? 9.226 -9.863 -10.979 1.00 91.19 86 LYS A N 1
ATOM 667 C CA . LYS A 1 86 ? 9.414 -9.527 -12.403 1.00 91.19 86 LYS A CA 1
ATOM 668 C C . LYS A 1 86 ? 8.846 -8.142 -12.699 1.00 91.19 86 LYS A C 1
ATOM 670 O O . LYS A 1 86 ? 7.849 -7.755 -12.094 1.00 91.19 86 LYS A O 1
ATOM 675 N N . ARG A 1 87 ? 9.462 -7.426 -13.644 1.00 93.31 87 ARG A N 1
ATOM 676 C CA . ARG A 1 87 ? 8.974 -6.120 -14.115 1.00 93.31 87 ARG A CA 1
ATOM 677 C C . ARG A 1 87 ? 7.608 -6.272 -14.795 1.00 93.31 87 ARG A C 1
ATOM 679 O O . ARG A 1 87 ? 7.331 -7.312 -15.386 1.00 93.31 87 ARG A O 1
ATOM 686 N N . TYR A 1 88 ? 6.777 -5.242 -14.672 1.00 93.62 88 TYR A N 1
ATOM 687 C CA . TYR A 1 88 ? 5.394 -5.141 -15.152 1.00 93.62 88 TYR A CA 1
ATOM 688 C C . TYR A 1 88 ? 4.440 -6.200 -14.600 1.00 93.62 88 TYR A C 1
ATOM 690 O O . TYR A 1 88 ? 3.322 -6.357 -15.080 1.00 93.62 88 TYR A O 1
ATOM 698 N N . ARG A 1 89 ? 4.853 -6.915 -13.552 1.00 91.94 89 ARG A N 1
ATOM 699 C CA . ARG A 1 89 ? 3.959 -7.787 -12.805 1.00 91.94 89 ARG A CA 1
ATOM 700 C C . ARG A 1 89 ? 3.186 -6.955 -11.791 1.00 91.94 89 ARG A C 1
ATOM 702 O O . ARG A 1 89 ? 3.789 -6.158 -11.072 1.00 91.94 89 ARG A O 1
ATOM 709 N N . SER A 1 90 ? 1.883 -7.200 -11.717 1.00 92.25 90 SER A N 1
ATOM 710 C CA . SER A 1 90 ? 1.012 -6.636 -10.689 1.00 92.25 90 SER A CA 1
ATOM 711 C C . SER A 1 90 ? 0.705 -7.664 -9.599 1.00 92.25 90 SER A C 1
ATOM 713 O O . SER A 1 90 ? 0.588 -8.861 -9.876 1.00 92.25 90 SER A O 1
ATOM 715 N N . VAL A 1 91 ? 0.579 -7.195 -8.361 1.00 92.69 91 VAL A N 1
ATOM 716 C CA . VAL A 1 91 ? 0.137 -7.965 -7.193 1.00 92.69 91 VAL A CA 1
ATOM 717 C C . VAL A 1 91 ? -0.942 -7.162 -6.475 1.00 92.69 91 VAL A C 1
ATOM 719 O O . VAL A 1 91 ? -0.817 -5.949 -6.328 1.00 92.69 91 VAL A O 1
ATOM 722 N N . PHE A 1 92 ? -1.997 -7.843 -6.040 1.00 90.50 92 PHE A N 1
ATOM 723 C CA . PHE A 1 92 ? -3.087 -7.248 -5.272 1.00 90.50 92 PHE A CA 1
ATOM 724 C C . PHE A 1 92 ? -2.880 -7.554 -3.797 1.00 90.50 92 PHE A C 1
ATOM 726 O O . PHE A 1 92 ? -2.686 -8.718 -3.440 1.00 90.50 92 PHE A O 1
ATOM 733 N N . GLN A 1 93 ? -2.916 -6.523 -2.962 1.00 89.75 93 GLN A N 1
ATOM 734 C CA . GLN A 1 93 ? -2.741 -6.648 -1.520 1.00 89.75 93 GLN A CA 1
ATOM 735 C C . GLN A 1 93 ? -3.821 -5.883 -0.765 1.00 89.75 93 GLN A C 1
ATOM 737 O O . GLN A 1 93 ? -4.399 -4.926 -1.278 1.00 89.75 93 GLN A O 1
ATOM 742 N N . LYS A 1 94 ? -4.073 -6.299 0.476 1.00 87.94 94 LYS A N 1
ATOM 743 C CA . LYS A 1 94 ? -4.934 -5.548 1.389 1.00 87.94 94 LYS A CA 1
ATOM 744 C C . LYS A 1 94 ? -4.310 -4.194 1.692 1.00 87.94 94 LYS A C 1
ATOM 746 O O . LYS A 1 94 ? -3.098 -4.090 1.885 1.00 87.94 94 LYS A O 1
ATOM 751 N N . ASN A 1 95 ? -5.150 -3.175 1.794 1.00 87.38 95 ASN A N 1
ATOM 752 C CA . ASN A 1 95 ? -4.711 -1.838 2.140 1.00 87.38 95 ASN A CA 1
ATOM 753 C C . ASN A 1 95 ? -4.492 -1.697 3.657 1.00 87.38 95 ASN A C 1
ATOM 755 O O . ASN A 1 95 ? -5.287 -1.082 4.364 1.00 87.38 95 ASN A O 1
ATOM 759 N N . THR A 1 96 ? -3.426 -2.314 4.173 1.00 88.81 96 THR A N 1
ATOM 760 C CA . THR A 1 96 ? -3.027 -2.209 5.585 1.00 88.81 96 THR A CA 1
ATOM 761 C C . THR A 1 96 ? -1.915 -1.167 5.767 1.00 88.81 96 THR A C 1
ATOM 763 O O . THR A 1 96 ? -1.142 -0.924 4.834 1.00 88.81 96 THR A O 1
ATOM 766 N N . PRO A 1 97 ? -1.781 -0.550 6.959 1.00 89.88 97 PRO A N 1
ATOM 767 C CA . PRO A 1 97 ? -0.701 0.402 7.237 1.00 89.88 97 PRO A CA 1
ATOM 768 C C . PRO A 1 97 ? 0.701 -0.177 6.994 1.00 89.88 97 PRO A C 1
ATOM 770 O O . PRO A 1 97 ? 1.582 0.523 6.499 1.00 89.88 97 PRO A O 1
ATOM 773 N N . GLU A 1 98 ? 0.893 -1.468 7.273 1.00 92.38 98 GLU A N 1
ATOM 774 C CA . GLU A 1 98 ? 2.148 -2.186 7.027 1.00 92.38 98 GLU A CA 1
ATOM 775 C C . GLU A 1 98 ? 2.492 -2.231 5.533 1.00 92.38 98 GLU A C 1
ATOM 777 O O . GLU A 1 98 ? 3.584 -1.819 5.130 1.00 92.38 98 GLU A O 1
ATOM 782 N N . ILE A 1 99 ? 1.535 -2.647 4.693 1.00 93.94 99 ILE A N 1
ATOM 783 C CA . ILE A 1 99 ? 1.715 -2.689 3.237 1.00 93.94 99 ILE A CA 1
ATOM 784 C C . ILE A 1 99 ? 1.932 -1.284 2.676 1.00 93.94 99 ILE A C 1
ATOM 786 O O . ILE A 1 99 ? 2.802 -1.101 1.823 1.00 93.94 99 ILE A O 1
ATOM 790 N N . ARG A 1 100 ? 1.235 -0.264 3.191 1.00 92.81 100 ARG A N 1
ATOM 791 C CA . ARG A 1 100 ? 1.511 1.133 2.818 1.00 92.81 100 ARG A CA 1
ATOM 792 C C . ARG A 1 100 ? 2.934 1.549 3.165 1.00 92.81 100 ARG A C 1
ATOM 794 O O . ARG A 1 100 ? 3.589 2.175 2.338 1.00 92.81 100 ARG A O 1
ATOM 801 N N . GLY A 1 101 ? 3.435 1.189 4.345 1.00 95.25 101 GLY A N 1
ATOM 802 C CA . GLY A 1 101 ? 4.819 1.461 4.736 1.00 95.25 101 GLY A CA 1
ATOM 803 C C . GLY A 1 101 ? 5.823 0.849 3.755 1.00 95.25 101 GLY A C 1
ATOM 804 O O . GLY A 1 101 ? 6.735 1.531 3.281 1.00 95.25 101 GLY A O 1
ATOM 805 N N . MET A 1 102 ? 5.601 -0.410 3.367 1.00 96.56 102 MET A N 1
ATOM 806 C CA . MET A 1 102 ? 6.415 -1.098 2.358 1.00 96.56 102 MET A CA 1
ATOM 807 C C . MET A 1 102 ? 6.341 -0.418 0.984 1.00 96.56 102 MET A C 1
ATOM 809 O O . MET A 1 102 ? 7.370 -0.203 0.339 1.00 96.56 102 MET A O 1
ATOM 813 N N . ILE A 1 103 ? 5.137 -0.041 0.543 1.00 95.88 103 ILE A N 1
ATOM 814 C CA . ILE A 1 103 ? 4.916 0.692 -0.709 1.00 95.88 103 ILE A CA 1
ATOM 815 C C . ILE A 1 103 ? 5.661 2.027 -0.687 1.00 95.88 103 ILE A C 1
ATOM 817 O O . ILE A 1 103 ? 6.374 2.342 -1.637 1.00 95.88 103 ILE A O 1
ATOM 821 N N . HIS A 1 104 ? 5.542 2.800 0.394 1.00 96.62 104 HIS A N 1
ATOM 822 C CA . HIS A 1 104 ? 6.210 4.091 0.529 1.00 96.62 104 HIS A CA 1
ATOM 823 C C . HIS A 1 104 ? 7.731 3.956 0.468 1.00 96.62 104 HIS A C 1
ATOM 825 O O . HIS A 1 104 ? 8.381 4.758 -0.207 1.00 96.62 104 HIS A O 1
ATOM 831 N N . LYS A 1 105 ? 8.291 2.914 1.095 1.00 96.31 105 LYS A N 1
ATOM 832 C CA . LYS A 1 105 ? 9.726 2.608 1.029 1.00 96.31 105 LYS A CA 1
ATOM 833 C C . LYS A 1 105 ? 10.195 2.325 -0.404 1.00 96.31 105 LYS A C 1
ATOM 835 O O . LYS A 1 105 ? 11.268 2.772 -0.795 1.00 96.31 105 LYS A O 1
ATOM 840 N N . ALA A 1 106 ? 9.385 1.634 -1.204 1.00 95.50 106 ALA A N 1
ATOM 841 C CA . ALA A 1 106 ? 9.709 1.249 -2.580 1.00 95.50 106 ALA A CA 1
ATOM 842 C C . ALA A 1 106 ? 9.038 2.126 -3.664 1.00 95.50 106 ALA A C 1
ATOM 844 O O . ALA A 1 106 ? 9.002 1.743 -4.834 1.00 95.50 106 ALA A O 1
ATOM 845 N N . ARG A 1 107 ? 8.527 3.314 -3.308 1.00 95.81 107 ARG A N 1
ATOM 846 C CA . ARG A 1 107 ? 7.664 4.155 -4.168 1.00 95.81 107 ARG A CA 1
ATOM 847 C C . ARG A 1 107 ? 8.241 4.499 -5.543 1.00 95.81 107 ARG A C 1
ATOM 849 O O . ARG A 1 107 ? 7.495 4.703 -6.487 1.00 95.81 107 ARG A O 1
ATOM 856 N N . THR A 1 108 ? 9.564 4.563 -5.670 1.00 94.69 108 THR A N 1
ATOM 857 C CA . THR A 1 108 ? 10.249 4.912 -6.924 1.00 94.69 108 THR A CA 1
ATOM 858 C C . THR A 1 108 ? 10.209 3.797 -7.967 1.00 94.69 108 THR A C 1
ATOM 860 O O . THR A 1 108 ? 10.474 4.063 -9.136 1.00 94.69 108 THR A O 1
ATOM 863 N N . HIS A 1 109 ? 9.885 2.565 -7.557 1.00 95.75 109 HIS A N 1
ATOM 864 C CA . HIS A 1 109 ? 9.830 1.395 -8.441 1.00 95.75 109 HIS A CA 1
ATOM 865 C C . HIS A 1 109 ? 8.417 0.886 -8.690 1.00 95.75 109 HIS A C 1
ATOM 867 O O . HIS A 1 109 ? 8.201 0.065 -9.587 1.00 95.75 109 HIS A O 1
ATOM 873 N N . LEU A 1 110 ? 7.461 1.361 -7.895 1.00 96.75 110 LEU A N 1
ATOM 874 C CA . LEU A 1 110 ? 6.096 0.867 -7.860 1.00 96.75 110 LEU A CA 1
ATOM 875 C C . LEU A 1 110 ? 5.134 1.889 -8.462 1.00 96.75 110 LEU A C 1
ATOM 877 O O . LEU A 1 110 ? 5.275 3.090 -8.275 1.00 96.75 110 LEU A O 1
ATOM 881 N N . SER A 1 111 ? 4.153 1.391 -9.201 1.00 95.75 111 SER A N 1
ATOM 882 C CA . SER A 1 111 ? 2.940 2.115 -9.573 1.00 95.75 111 SER A CA 1
ATOM 883 C C . SER A 1 111 ? 1.788 1.490 -8.792 1.00 95.75 111 SER A C 1
ATOM 885 O O . SER A 1 111 ? 1.692 0.260 -8.733 1.00 95.75 111 SER A O 1
ATOM 887 N N . VAL A 1 112 ? 0.979 2.315 -8.130 1.00 95.00 112 VAL A N 1
ATOM 888 C CA . VAL A 1 112 ? -0.072 1.862 -7.212 1.00 95.00 112 VAL A CA 1
ATOM 889 C C . VAL A 1 112 ? -1.409 2.417 -7.664 1.00 95.00 112 VAL A C 1
ATOM 891 O O . VAL A 1 112 ? -1.538 3.617 -7.884 1.00 95.00 112 VAL A O 1
ATOM 894 N N . GLU A 1 113 ? -2.389 1.531 -7.772 1.00 91.25 113 GLU A N 1
ATOM 895 C CA . GLU A 1 113 ? -3.781 1.856 -8.065 1.00 91.25 113 GLU A CA 1
ATOM 896 C C . GLU A 1 113 ? -4.636 1.389 -6.880 1.00 91.25 113 GLU A C 1
ATOM 898 O O . GLU A 1 113 ? -4.593 0.213 -6.498 1.00 91.25 113 GLU A O 1
ATOM 903 N N . GLU A 1 114 ? -5.389 2.307 -6.274 1.00 87.56 114 GLU A N 1
ATOM 904 C CA . GLU A 1 114 ? -6.364 1.972 -5.234 1.00 87.56 114 GLU A CA 1
ATOM 905 C C . GLU A 1 114 ? -7.659 1.497 -5.898 1.00 87.56 114 GLU A C 1
ATOM 907 O O . GLU A 1 114 ? -8.238 2.189 -6.735 1.00 87.56 114 GLU A O 1
ATOM 912 N N . ILE A 1 115 ? -8.109 0.297 -5.538 1.00 82.69 115 ILE A N 1
ATOM 913 C CA . ILE A 1 115 ? -9.353 -0.273 -6.046 1.00 82.69 115 ILE A CA 1
ATOM 914 C C . ILE A 1 115 ? -10.398 -0.081 -4.955 1.00 82.69 115 ILE A C 1
ATOM 916 O O . ILE A 1 115 ? -10.527 -0.894 -4.039 1.00 82.69 115 ILE A O 1
ATOM 920 N N . ASN A 1 116 ? -11.130 1.030 -5.062 1.00 64.69 116 ASN A N 1
ATOM 921 C CA . ASN A 1 116 ? -12.266 1.375 -4.205 1.00 64.69 116 ASN A CA 1
ATOM 922 C C . ASN A 1 116 ? -13.514 0.612 -4.650 1.00 64.69 116 ASN A C 1
ATOM 924 O O . ASN A 1 116 ? -14.545 1.200 -4.955 1.00 64.69 116 ASN A O 1
ATOM 928 N N . ASN A 1 117 ? -13.405 -0.705 -4.743 1.00 53.12 117 ASN A N 1
ATOM 929 C CA . ASN A 1 117 ? -14.572 -1.547 -4.860 1.00 53.12 117 ASN A CA 1
ATOM 930 C C . ASN A 1 117 ? -14.655 -2.346 -3.560 1.00 53.12 117 ASN A C 1
ATOM 932 O O . ASN A 1 117 ? -13.839 -3.231 -3.330 1.00 53.12 117 ASN A O 1
ATOM 936 N N . ILE A 1 118 ? -15.667 -1.986 -2.758 1.00 46.94 118 ILE A N 1
ATOM 937 C CA . ILE A 1 118 ? -16.585 -2.897 -2.047 1.00 46.94 118 ILE A CA 1
ATOM 938 C C . ILE A 1 118 ? -16.657 -2.722 -0.524 1.00 46.94 118 ILE A C 1
ATOM 940 O O . ILE A 1 118 ? -15.665 -2.601 0.192 1.00 46.94 118 ILE A O 1
ATOM 944 N N . GLY A 1 119 ? -17.916 -2.675 -0.066 1.00 45.56 119 GLY A N 1
ATOM 945 C CA . GLY A 1 119 ? -18.330 -2.688 1.331 1.00 45.56 119 GLY A CA 1
ATOM 946 C C . GLY A 1 119 ? -17.812 -3.917 2.075 1.00 45.56 119 GLY A C 1
ATOM 947 O O . GLY A 1 119 ? -17.505 -4.943 1.483 1.00 45.56 119 GLY A O 1
ATOM 948 N N . GLY A 1 120 ? -17.677 -3.774 3.389 1.00 44.81 120 GLY A N 1
ATOM 949 C CA . GLY A 1 120 ? -16.706 -4.477 4.232 1.00 44.81 120 GLY A CA 1
ATOM 950 C C . GLY A 1 120 ? -16.797 -5.999 4.394 1.00 44.81 120 GLY A C 1
ATOM 951 O O . GLY A 1 120 ? -16.163 -6.515 5.309 1.00 44.81 120 GLY A O 1
ATOM 952 N N . GLU A 1 121 ? -17.500 -6.744 3.543 1.00 44.06 121 GLU A N 1
ATOM 953 C CA . GLU A 1 121 ? -17.626 -8.198 3.666 1.00 44.06 121 GLU A CA 1
ATOM 954 C C . GL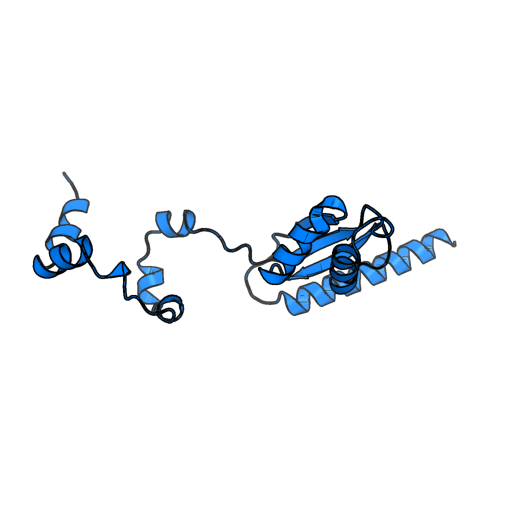U A 1 121 ? -17.055 -8.922 2.441 1.00 44.06 121 GLU A C 1
ATOM 956 O O . GLU A 1 121 ? -17.692 -9.007 1.397 1.00 44.06 121 GLU A O 1
ATOM 961 N N . GLY A 1 122 ? -15.846 -9.488 2.573 1.00 56.03 122 GLY A N 1
ATOM 962 C CA . GLY A 1 122 ? -15.332 -10.470 1.603 1.00 56.03 122 GLY A CA 1
ATOM 963 C C . GLY A 1 122 ? -13.972 -10.203 0.953 1.00 56.03 122 GLY A C 1
ATOM 964 O O . GLY A 1 122 ? -13.584 -10.992 0.092 1.00 56.03 122 GLY A O 1
ATOM 965 N N . ILE A 1 123 ? -13.214 -9.189 1.390 1.00 59.25 123 ILE A N 1
ATOM 966 C CA . ILE A 1 123 ? -11.928 -8.765 0.787 1.00 59.25 123 ILE A CA 1
ATOM 967 C C . ILE A 1 123 ? -10.979 -9.948 0.493 1.00 59.25 123 ILE A C 1
ATOM 969 O O . ILE A 1 123 ? -10.352 -9.996 -0.560 1.00 59.25 123 ILE A O 1
ATOM 973 N N . ASP A 1 124 ? -10.888 -10.939 1.385 1.00 61.44 124 ASP A N 1
ATOM 974 C CA . ASP A 1 124 ? -10.034 -12.122 1.185 1.00 61.44 124 ASP A CA 1
ATOM 975 C C . ASP A 1 124 ? -10.479 -13.032 0.034 1.00 61.44 124 ASP A C 1
ATOM 977 O O . ASP A 1 124 ? -9.656 -13.470 -0.775 1.00 61.44 124 ASP A O 1
ATOM 981 N N . ARG A 1 125 ? -11.785 -13.316 -0.055 1.00 63.97 125 ARG A N 1
ATOM 982 C CA . ARG A 1 125 ? -12.349 -14.127 -1.145 1.00 63.97 125 ARG A CA 1
ATOM 983 C C . ARG A 1 125 ? -12.226 -13.389 -2.467 1.00 63.97 125 ARG A C 1
ATOM 985 O O . ARG A 1 125 ? -11.902 -13.993 -3.483 1.00 63.97 125 ARG A O 1
ATOM 992 N N . GLU A 1 126 ? -12.433 -12.084 -2.434 1.00 65.81 126 GLU A N 1
ATOM 993 C CA . GLU A 1 126 ? -12.361 -11.227 -3.601 1.00 65.81 126 GLU A CA 1
ATOM 994 C C . GLU A 1 126 ? -10.942 -11.115 -4.163 1.00 65.81 126 GLU A C 1
ATOM 996 O O . GLU A 1 126 ? -10.741 -11.330 -5.357 1.00 65.81 126 GLU A O 1
ATOM 1001 N N . ILE A 1 127 ? -9.929 -10.919 -3.309 1.00 70.44 127 ILE A N 1
ATOM 1002 C CA . ILE A 1 127 ? -8.519 -10.968 -3.729 1.00 70.44 127 ILE A CA 1
ATOM 1003 C C . ILE A 1 127 ? -8.210 -12.310 -4.403 1.00 70.44 127 ILE A C 1
ATOM 1005 O O . ILE A 1 127 ? -7.567 -12.338 -5.456 1.00 70.44 127 ILE A O 1
ATOM 1009 N N . PHE A 1 128 ? -8.665 -13.424 -3.821 1.00 72.50 128 PHE A N 1
ATOM 1010 C CA . PHE A 1 128 ? -8.452 -14.750 -4.400 1.00 72.50 128 PHE A CA 1
ATOM 1011 C C . PHE A 1 128 ? -9.113 -14.892 -5.780 1.00 72.50 128 PHE A C 1
ATOM 1013 O O . PHE A 1 128 ? -8.478 -15.393 -6.712 1.00 72.50 128 PHE A O 1
ATOM 1020 N N . MET A 1 129 ? -10.352 -14.419 -5.934 1.00 71.81 129 MET A N 1
ATOM 1021 C CA . MET A 1 129 ? -11.091 -14.468 -7.199 1.00 71.81 129 MET A CA 1
ATOM 1022 C C . MET A 1 129 ? -10.442 -13.593 -8.275 1.00 71.81 129 MET A C 1
ATOM 1024 O O . MET A 1 129 ? -10.133 -14.102 -9.351 1.00 71.81 129 MET A O 1
ATOM 1028 N N . VAL A 1 130 ? -10.101 -12.339 -7.962 1.00 73.88 130 VAL A N 1
ATOM 1029 C CA . VAL A 1 130 ? -9.432 -11.414 -8.897 1.00 73.88 130 VAL A CA 1
ATOM 1030 C C . VAL A 1 130 ? -8.088 -11.979 -9.363 1.00 73.88 130 VAL A C 1
ATOM 1032 O O . VAL A 1 130 ? -7.768 -11.968 -10.554 1.00 73.88 130 VAL A O 1
ATOM 1035 N N . GLN A 1 131 ? -7.289 -12.535 -8.448 1.00 75.44 131 GLN A N 1
ATOM 1036 C CA . GLN A 1 131 ? -6.021 -13.167 -8.818 1.00 75.44 131 GLN A CA 1
ATOM 1037 C C . GLN A 1 131 ? -6.217 -14.412 -9.698 1.00 75.44 131 GLN A C 1
ATOM 1039 O O . GLN A 1 131 ? -5.402 -14.663 -10.594 1.00 75.44 131 GLN A O 1
ATOM 1044 N N . LYS A 1 132 ? -7.272 -15.201 -9.450 1.00 80.12 132 LYS A N 1
ATOM 1045 C CA . LYS A 1 132 ? -7.609 -16.403 -10.225 1.00 80.12 132 LYS A CA 1
ATOM 1046 C C . LYS A 1 132 ? -8.076 -16.045 -11.637 1.00 80.12 132 LYS A C 1
ATOM 1048 O O . LYS A 1 132 ? -7.554 -16.611 -12.597 1.00 80.12 132 LYS A O 1
ATOM 1053 N N . GLU A 1 133 ? -8.985 -15.086 -11.768 1.00 79.31 133 GLU A N 1
ATOM 1054 C CA . GLU A 1 133 ? -9.510 -14.607 -13.050 1.00 79.31 133 GLU A CA 1
ATOM 1055 C C . GLU A 1 133 ? -8.403 -14.011 -13.924 1.00 79.31 133 GLU A C 1
ATOM 1057 O O . GLU A 1 133 ? -8.251 -14.400 -15.082 1.00 79.31 133 GLU A O 1
ATOM 1062 N N . MET A 1 134 ? -7.540 -13.157 -13.361 1.00 73.62 134 MET A N 1
ATOM 1063 C CA . MET A 1 134 ? -6.431 -12.554 -14.112 1.00 73.62 134 MET A CA 1
ATOM 1064 C C . MET A 1 134 ? -5.418 -13.596 -14.606 1.00 73.62 134 MET A C 1
ATOM 1066 O O . MET A 1 134 ? -4.901 -13.481 -15.719 1.00 73.62 134 MET A O 1
ATOM 1070 N N . LYS A 1 135 ? -5.142 -14.647 -13.819 1.00 78.56 135 LYS A N 1
ATOM 1071 C CA . LYS A 1 135 ? -4.298 -15.766 -14.275 1.00 78.56 135 LYS A CA 1
ATOM 1072 C C . LYS A 1 135 ? -4.932 -16.520 -15.442 1.00 78.56 135 LYS A C 1
ATOM 1074 O O . LYS A 1 135 ? -4.224 -16.860 -16.389 1.00 78.56 135 LYS A O 1
ATOM 1079 N N . GLN A 1 136 ? -6.240 -16.770 -15.385 1.00 74.44 136 GLN A N 1
ATOM 1080 C CA . GLN A 1 136 ? -6.964 -17.439 -16.467 1.00 74.44 136 GLN A CA 1
ATOM 1081 C C . GLN A 1 136 ? -6.966 -16.593 -17.742 1.00 74.44 136 GLN A C 1
ATOM 1083 O O . GLN A 1 136 ? -6.666 -17.115 -18.814 1.00 74.44 136 GLN A O 1
ATOM 1088 N N . GLN A 1 137 ? -7.206 -15.283 -17.632 1.00 74.31 137 GLN A N 1
ATOM 1089 C CA . GLN A 1 137 ? -7.157 -14.368 -18.775 1.00 74.31 137 GLN A CA 1
ATOM 1090 C C . GLN A 1 137 ? -5.769 -14.333 -19.424 1.00 74.31 137 GLN A C 1
ATOM 1092 O O . GLN A 1 137 ? -5.669 -14.436 -20.644 1.00 74.31 137 GLN A O 1
ATOM 1097 N N . GLN A 1 138 ? -4.691 -14.269 -18.635 1.00 76.75 138 GLN A N 1
ATOM 1098 C CA . GLN A 1 138 ? -3.322 -14.326 -19.166 1.00 76.75 138 GLN A CA 1
ATOM 1099 C C . GLN A 1 138 ? -3.038 -15.646 -19.894 1.00 76.75 138 GLN A C 1
ATOM 1101 O O . GLN A 1 138 ? -2.387 -15.650 -20.939 1.00 76.75 138 GLN A O 1
ATOM 1106 N N . GLN A 1 139 ? -3.534 -16.769 -19.368 1.00 76.81 139 GLN A N 1
ATOM 1107 C CA . GLN A 1 139 ? -3.379 -18.075 -20.006 1.00 76.81 139 GLN A CA 1
ATOM 1108 C C . GLN A 1 139 ? -4.156 -18.153 -21.329 1.00 76.81 139 GLN A C 1
ATOM 1110 O O . GLN A 1 139 ? -3.605 -18.609 -22.327 1.00 76.81 139 GLN A O 1
ATOM 1115 N N . GLN A 1 140 ? -5.393 -17.649 -21.363 1.00 76.44 140 GLN A N 1
ATOM 1116 C CA . GLN A 1 140 ? -6.226 -17.611 -22.569 1.00 76.44 140 GLN A CA 1
ATOM 1117 C C . GLN A 1 140 ? -5.688 -16.655 -23.641 1.00 76.44 140 GLN A C 1
ATOM 1119 O O . GLN A 1 140 ? -5.733 -16.980 -24.823 1.00 76.44 140 GLN A O 1
ATOM 1124 N N . GLN A 1 141 ? -5.172 -15.484 -23.254 1.00 77.75 141 GLN A N 1
ATOM 1125 C CA . GLN A 1 141 ? -4.530 -14.549 -24.186 1.00 77.75 141 GLN A CA 1
ATOM 1126 C C . GLN A 1 141 ? -3.262 -15.153 -24.787 1.00 77.75 141 GLN A C 1
ATOM 1128 O O . GLN A 1 141 ? -3.017 -15.007 -25.978 1.00 77.75 141 GLN A O 1
ATOM 1133 N N . ARG A 1 142 ? -2.477 -15.877 -23.982 1.00 78.19 142 ARG A N 1
ATOM 1134 C CA . ARG A 1 142 ? -1.281 -16.566 -24.470 1.00 78.19 142 ARG A CA 1
ATOM 1135 C C . ARG A 1 142 ? -1.616 -17.694 -25.447 1.00 78.19 142 ARG A C 1
ATOM 1137 O O . ARG A 1 142 ? -0.886 -17.851 -26.412 1.00 78.19 142 ARG A O 1
ATOM 1144 N N . LEU A 1 143 ? -2.688 -18.451 -25.208 1.00 80.50 143 LEU A N 1
ATOM 1145 C CA . LEU A 1 143 ? -3.162 -19.487 -26.136 1.00 80.50 143 LEU A CA 1
ATOM 1146 C C . LEU A 1 143 ? -3.610 -18.878 -27.472 1.00 80.50 143 LEU A C 1
ATOM 1148 O O . LEU A 1 143 ? -3.177 -19.342 -28.517 1.00 80.50 143 LEU A O 1
ATOM 1152 N N . ARG A 1 144 ? -4.363 -17.772 -27.433 1.00 80.94 144 ARG A N 1
ATOM 1153 C CA . ARG A 1 144 ? -4.817 -17.047 -28.634 1.00 80.94 144 ARG A CA 1
ATOM 1154 C C . ARG A 1 144 ? -3.712 -16.401 -29.476 1.00 80.94 144 ARG A C 1
ATOM 1156 O O . ARG A 1 144 ? -3.976 -16.039 -30.608 1.00 80.94 144 ARG A O 1
ATOM 1163 N N . LEU A 1 145 ? -2.518 -16.188 -28.921 1.00 74.00 145 LEU A N 1
ATOM 1164 C CA . LEU A 1 145 ? -1.372 -15.615 -29.646 1.00 74.00 145 LEU A CA 1
ATOM 1165 C C . LEU A 1 145 ? -0.466 -16.684 -30.280 1.00 74.00 145 LEU A C 1
ATOM 1167 O O . LEU A 1 145 ? 0.531 -16.333 -30.905 1.00 74.00 145 LEU A O 1
ATOM 1171 N N . VAL A 1 146 ? -0.751 -17.967 -30.041 1.00 75.25 146 VAL A N 1
ATOM 1172 C CA . VAL A 1 146 ? 0.025 -19.109 -30.556 1.00 75.25 146 VAL A CA 1
ATOM 1173 C C . VAL A 1 146 ? -0.709 -19.821 -31.707 1.00 75.25 146 VAL A C 1
ATOM 1175 O O . VAL A 1 146 ? -0.078 -20.593 -32.424 1.00 75.25 146 VAL A O 1
ATOM 1178 N N . GLU A 1 147 ? -2.001 -19.537 -31.893 1.00 60.34 147 GLU A N 1
ATOM 1179 C CA . GLU A 1 147 ? -2.820 -19.919 -33.058 1.00 60.34 147 GLU A CA 1
ATOM 1180 C C . GLU A 1 147 ? -2.694 -18.885 -34.185 1.00 60.34 147 GLU A C 1
ATOM 1182 O O . GLU A 1 147 ? -2.657 -19.313 -35.360 1.00 60.34 147 GLU A O 1
#

Radius of gyration: 24.46 Å; Cα contacts (8 Å, |Δi|>4): 111; chains: 1; bounding box: 58×52×70 Å

Foldseek 3Di:
DDDPPVVVVVPQDPVNVVVVPDDDVVDDDPPVVVPDDPVVVVPDDVVVVVVPPPPQFAKKKKAFADDCPPDDPVLVVLCVVQVNDDHRDIAIDTPDPVNVVSCVSNVVGIDMDTDPDDDDPDRPVVSVVVVVVVVVVVVVVVVVVVD

Nearest PDB structures (foldseek):
  6ywy-assembly1_U  TM=9.039E-01  e=9.329E-06  Neurospora crassa
  6ydp-assembly1_B3  TM=6.837E-01  e=7.594E-05  Sus scrofa
  8any-assembly1_Z  TM=6.864E-01  e=7.594E-05  Homo sapiens
  8oin-assembly1_BG  TM=7.525E-01  e=5.790E-04  Sus scrofa
  8a22-assembly1_Ax  TM=7.571E-01  e=4.713E-03  Polytomella magna

Mean predicted aligned error: 15.88 Å

InterPro domains:
  IPR005996 Large ribosomal subunit protein uL30, bacteria [cd01658] (60-113)
  IPR016082 Large ribosomal subunit protein uL30-like, ferredoxin-like fold domain [PF00327] (60-106)
  IPR036919 Large ribosomal subunit protein uL30, ferredoxin-like fold domain superfamily [G3DSA:3.30.1390.20] (59-119)
  IPR036919 Large ribosomal subunit protein uL30, ferredoxin-like fold domain superfamily [SSF55129] (59-116)

Sequence (147 aa):
MSSTATSAVSKITPSFAQYLRRKIFKHVPHGILTQYPEHIVRSLPETFVKDLPVVPAGIVKITLHKSPYHSDKEIQGTIAALGLRKRYRSVFQKNTPEIRGMIHKARTHLSVEEINNIGGEGIDREIFMVQKEMKQQQQQQRLRLVE